Protein AF-C5M1F7-F1 (afdb_monomer)

InterPro domains:
  IPR029058 Alpha/Beta hydrolase fold [G3DSA:3.40.50.1820] (2-76)
  IPR029058 Alpha/Beta hydrolase fold [SSF53474] (7-62)

Structure (mmCIF, N/CA/C/O backbone):
data_AF-C5M1F7-F1
#
_entry.id   AF-C5M1F7-F1
#
loop_
_atom_site.group_PDB
_atom_site.id
_atom_site.type_symbol
_atom_site.label_atom_id
_atom_site.label_alt_id
_atom_site.label_comp_id
_atom_site.label_asym_id
_atom_site.label_entity_id
_atom_site.label_seq_id
_atom_site.pdbx_PDB_ins_code
_atom_site.Cartn_x
_atom_site.Cartn_y
_atom_site.Cartn_z
_atom_site.occupancy
_atom_site.B_iso_or_equiv
_atom_site.auth_seq_id
_atom_site.auth_comp_id
_atom_site.auth_asym_id
_atom_site.auth_atom_id
_atom_site.pdbx_PDB_model_num
ATOM 1 N N . GLU A 1 1 ? 15.513 -17.439 12.308 1.00 43.16 1 GLU A N 1
ATOM 2 C CA . GLU A 1 1 ? 14.104 -17.123 12.000 1.00 43.16 1 GLU A CA 1
ATOM 3 C C . GLU A 1 1 ? 13.931 -15.617 12.051 1.00 43.16 1 GLU A C 1
ATOM 5 O O . GLU A 1 1 ? 14.503 -14.996 12.936 1.00 43.16 1 GLU A O 1
ATOM 10 N N . ILE A 1 2 ? 13.222 -15.019 11.097 1.00 49.62 2 ILE A N 1
ATOM 11 C CA . ILE A 1 2 ? 12.776 -13.628 11.236 1.00 49.62 2 ILE A CA 1
ATOM 12 C C . ILE A 1 2 ? 11.473 -13.723 12.024 1.00 49.62 2 ILE A C 1
ATOM 14 O O . ILE A 1 2 ? 10.531 -14.339 11.527 1.00 49.62 2 ILE A O 1
ATOM 18 N N . SER A 1 3 ? 11.437 -13.232 13.266 1.00 53.91 3 SER A N 1
ATOM 19 C CA . SER A 1 3 ? 10.220 -13.352 14.068 1.00 53.91 3 SER A CA 1
ATOM 20 C C . SER A 1 3 ? 9.154 -12.420 13.483 1.00 53.91 3 SER A C 1
ATOM 22 O O . SER A 1 3 ? 9.363 -11.222 13.304 1.00 53.91 3 SER A O 1
ATOM 24 N N . SER A 1 4 ? 7.990 -12.974 13.155 1.00 61.09 4 SER A N 1
ATOM 25 C CA . SER A 1 4 ? 6.808 -12.223 12.712 1.00 61.09 4 SER A CA 1
ATOM 26 C C . SER A 1 4 ? 6.136 -11.454 13.859 1.00 61.09 4 SER A C 1
ATOM 28 O O . SER A 1 4 ? 5.022 -10.957 13.717 1.00 61.09 4 SER A O 1
ATOM 30 N N . GLU A 1 5 ? 6.794 -11.373 15.015 1.00 64.06 5 GLU A N 1
ATOM 31 C CA . GLU A 1 5 ? 6.249 -10.875 16.273 1.00 64.06 5 GLU A CA 1
ATOM 32 C C . GLU A 1 5 ? 5.904 -9.384 16.194 1.00 64.06 5 GLU A C 1
ATOM 34 O O . GLU A 1 5 ? 4.847 -8.971 16.662 1.00 64.06 5 GLU A O 1
ATOM 39 N N . GLY A 1 6 ? 6.720 -8.591 15.489 1.00 66.75 6 GLY A N 1
ATOM 40 C CA . GLY A 1 6 ? 6.437 -7.172 15.257 1.00 66.75 6 GLY A CA 1
ATOM 41 C C . GLY A 1 6 ? 5.170 -6.929 14.430 1.00 66.75 6 GLY A C 1
ATOM 42 O O . GLY A 1 6 ? 4.435 -5.984 14.701 1.00 66.75 6 GLY A O 1
ATOM 43 N N . ALA A 1 7 ? 4.867 -7.803 13.465 1.00 70.88 7 ALA A N 1
ATOM 44 C CA . ALA A 1 7 ? 3.665 -7.673 12.642 1.00 70.88 7 ALA A CA 1
ATOM 45 C C . ALA A 1 7 ? 2.384 -8.030 13.408 1.00 70.88 7 ALA A C 1
ATOM 47 O O . ALA A 1 7 ? 1.341 -7.443 13.135 1.00 70.88 7 ALA A O 1
ATOM 48 N N . ARG A 1 8 ? 2.462 -8.926 14.404 1.00 76.31 8 ARG A N 1
ATOM 49 C CA . ARG A 1 8 ? 1.315 -9.299 15.256 1.00 76.31 8 ARG A CA 1
ATOM 50 C C . ARG A 1 8 ? 0.783 -8.132 16.087 1.00 76.31 8 ARG A C 1
ATOM 52 O O . ARG A 1 8 ? -0.402 -8.108 16.390 1.00 76.31 8 ARG A O 1
ATOM 59 N N . ASN A 1 9 ? 1.639 -7.165 16.415 1.00 82.75 9 ASN A N 1
ATOM 60 C CA . ASN A 1 9 ? 1.282 -5.996 17.223 1.00 82.75 9 ASN A CA 1
ATOM 61 C C . ASN A 1 9 ? 0.746 -4.815 16.394 1.00 82.75 9 ASN A C 1
ATOM 63 O O . ASN A 1 9 ? 0.495 -3.741 16.940 1.00 82.75 9 ASN A O 1
ATOM 67 N N . ILE A 1 10 ? 0.574 -4.980 15.080 1.00 83.31 10 ILE A N 1
ATOM 68 C CA . ILE A 1 10 ? -0.083 -3.977 14.242 1.00 83.31 10 ILE A CA 1
ATOM 69 C C . ILE A 1 10 ? -1.573 -3.980 14.587 1.00 83.31 10 ILE A C 1
ATOM 71 O O . ILE A 1 10 ? -2.266 -4.943 14.271 1.00 83.31 10 ILE A O 1
ATOM 75 N N . ALA A 1 11 ? -2.039 -2.903 15.224 1.00 84.75 11 ALA A N 1
ATOM 76 C CA . ALA A 1 11 ? -3.415 -2.737 15.704 1.00 84.75 11 ALA A CA 1
ATOM 77 C C . ALA A 1 11 ? -4.300 -1.871 14.788 1.00 84.75 11 ALA A C 1
ATOM 79 O O . ALA A 1 11 ? -5.489 -1.717 15.049 1.00 84.75 11 ALA A O 1
ATOM 80 N N . ILE A 1 12 ? -3.727 -1.284 13.734 1.00 86.38 12 ILE A N 1
ATOM 81 C CA . ILE A 1 12 ? -4.444 -0.434 12.778 1.00 86.38 12 ILE A CA 1
ATOM 82 C C . ILE A 1 12 ? -4.247 -0.946 11.351 1.00 86.38 12 ILE A C 1
ATOM 84 O O . ILE A 1 12 ? -3.154 -1.437 11.039 1.00 86.38 12 ILE A O 1
ATOM 88 N N . PRO A 1 13 ? -5.256 -0.812 10.470 1.00 89.69 13 PRO A N 1
ATOM 89 C CA . PRO A 1 13 ? -5.129 -1.186 9.068 1.00 89.69 13 PRO A CA 1
ATOM 90 C C . PRO A 1 13 ? -3.879 -0.569 8.434 1.00 89.69 13 PRO A C 1
ATOM 92 O O . PRO A 1 13 ? -3.728 0.649 8.360 1.00 89.69 13 PRO A O 1
ATOM 95 N N . THR A 1 14 ? -2.973 -1.429 7.986 1.00 89.56 14 THR A N 1
ATOM 96 C CA . THR A 1 14 ? -1.654 -1.075 7.472 1.00 89.56 14 THR A CA 1
ATOM 97 C C . THR A 1 14 ? -1.454 -1.744 6.124 1.00 89.56 14 THR A C 1
ATOM 99 O O . THR A 1 14 ? -1.551 -2.966 6.007 1.00 89.56 14 THR A O 1
ATOM 102 N N . LEU A 1 15 ? -1.143 -0.945 5.107 1.00 89.81 15 LEU A N 1
ATOM 103 C CA . LEU A 1 15 ? -0.762 -1.431 3.788 1.00 89.81 15 LEU A CA 1
ATOM 104 C C . LEU A 1 15 ? 0.763 -1.403 3.649 1.00 89.81 15 LEU A C 1
ATOM 106 O O . LEU A 1 15 ? 1.376 -0.337 3.659 1.00 89.81 15 LEU A O 1
ATOM 110 N N . LEU A 1 16 ? 1.367 -2.574 3.475 1.00 87.56 16 LEU A N 1
ATOM 111 C CA . LEU A 1 16 ? 2.751 -2.741 3.057 1.00 87.56 16 LEU A CA 1
ATOM 112 C C . LEU A 1 16 ? 2.784 -2.885 1.537 1.00 87.56 16 LEU A C 1
ATOM 114 O O . LEU A 1 16 ? 2.205 -3.817 0.983 1.00 87.56 16 LEU A O 1
ATOM 118 N N . VAL A 1 17 ? 3.488 -1.984 0.858 1.00 86.25 17 VAL A N 1
ATOM 119 C CA . VAL A 1 17 ? 3.738 -2.083 -0.584 1.00 86.25 17 VAL A CA 1
ATOM 120 C C . VAL A 1 17 ? 5.212 -2.386 -0.798 1.00 86.25 17 VAL A C 1
ATOM 122 O O . VAL A 1 17 ? 6.065 -1.816 -0.120 1.00 86.25 17 VAL A O 1
ATOM 125 N N . HIS A 1 18 ? 5.529 -3.277 -1.732 1.00 86.44 18 HIS A N 1
ATOM 126 C CA . HIS A 1 18 ? 6.907 -3.599 -2.084 1.00 86.44 18 HIS A CA 1
ATOM 127 C C . HIS A 1 18 ? 7.027 -4.086 -3.535 1.00 86.44 18 HIS A C 1
ATOM 129 O O . HIS A 1 18 ? 6.028 -4.461 -4.147 1.00 86.44 18 HIS A O 1
ATOM 135 N N . ALA A 1 19 ? 8.242 -4.114 -4.080 1.00 83.81 19 ALA A N 1
ATOM 136 C CA . ALA A 1 19 ? 8.522 -4.632 -5.417 1.00 83.81 19 ALA A CA 1
ATOM 137 C C . ALA A 1 19 ? 9.597 -5.721 -5.350 1.00 83.81 19 ALA A C 1
ATOM 139 O O . ALA A 1 19 ? 10.527 -5.635 -4.552 1.00 83.81 19 ALA A O 1
ATOM 140 N N . ARG A 1 20 ? 9.486 -6.763 -6.185 1.00 82.81 20 ARG A N 1
ATOM 141 C CA . ARG A 1 20 ? 10.479 -7.855 -6.193 1.00 82.81 20 ARG A CA 1
ATOM 142 C C . ARG A 1 20 ? 11.860 -7.424 -6.679 1.00 82.81 20 ARG A C 1
ATOM 144 O O . ARG A 1 20 ? 12.849 -8.042 -6.302 1.00 82.81 20 ARG A O 1
ATOM 151 N N . ASP A 1 21 ? 11.904 -6.407 -7.528 1.00 81.19 21 ASP A N 1
ATOM 152 C CA . ASP A 1 21 ? 13.107 -5.854 -8.142 1.00 81.19 21 ASP A CA 1
ATOM 153 C C . ASP A 1 21 ? 13.606 -4.579 -7.436 1.00 81.19 21 ASP A C 1
ATOM 155 O O . ASP A 1 21 ? 14.383 -3.830 -8.028 1.00 81.19 21 ASP A O 1
ATOM 159 N N . ASP A 1 22 ? 13.167 -4.311 -6.196 1.00 81.94 22 ASP A N 1
ATOM 160 C CA . ASP A 1 22 ? 13.634 -3.160 -5.418 1.00 81.94 22 ASP A CA 1
ATOM 161 C C . ASP A 1 22 ? 15.167 -3.248 -5.214 1.00 81.94 22 ASP A C 1
ATOM 163 O O . ASP A 1 22 ? 15.663 -4.190 -4.585 1.00 81.94 22 ASP A O 1
ATOM 167 N N . PRO A 1 23 ? 15.948 -2.289 -5.757 1.00 78.00 23 PRO A N 1
ATOM 168 C CA . PRO A 1 23 ? 17.406 -2.327 -5.705 1.00 78.00 23 PRO A CA 1
ATOM 169 C C . PRO A 1 23 ? 17.970 -1.924 -4.334 1.00 78.00 23 PRO A C 1
ATOM 171 O O . PRO A 1 23 ? 19.177 -2.032 -4.120 1.00 78.00 23 PRO A O 1
ATOM 174 N N . VAL A 1 24 ? 17.127 -1.421 -3.426 1.00 81.69 24 VAL A N 1
ATOM 175 C CA . VAL A 1 24 ? 17.507 -0.928 -2.096 1.00 81.69 24 VAL A CA 1
ATOM 176 C C . VAL A 1 24 ? 17.164 -1.955 -1.024 1.00 81.69 24 VAL A C 1
ATOM 178 O O . VAL A 1 24 ? 18.011 -2.294 -0.198 1.00 81.69 24 VAL A O 1
ATOM 181 N N . ILE A 1 25 ? 15.928 -2.456 -1.026 1.00 77.44 25 ILE A N 1
ATOM 182 C CA . ILE A 1 25 ? 15.446 -3.436 -0.049 1.00 77.44 25 ILE A CA 1
ATOM 183 C C . ILE A 1 25 ? 15.074 -4.708 -0.798 1.00 77.44 25 ILE A C 1
ATOM 185 O O . ILE A 1 25 ? 14.123 -4.720 -1.563 1.00 77.44 25 ILE A O 1
ATOM 189 N N . HIS A 1 26 ? 15.800 -5.799 -0.553 1.00 79.62 26 HIS A N 1
ATOM 190 C CA . HIS A 1 26 ? 15.487 -7.075 -1.191 1.00 79.62 26 HIS A CA 1
ATOM 191 C C . HIS A 1 26 ? 14.115 -7.597 -0.736 1.00 79.62 26 HIS A C 1
ATOM 193 O O . HIS A 1 26 ? 13.790 -7.537 0.452 1.00 79.62 26 HIS A O 1
ATOM 199 N N . VAL A 1 27 ? 13.359 -8.206 -1.655 1.00 73.75 27 VAL A N 1
ATOM 200 C CA . VAL A 1 27 ? 12.003 -8.735 -1.407 1.00 73.75 27 VAL A CA 1
ATOM 201 C C . VAL A 1 27 ? 11.909 -9.645 -0.189 1.00 73.75 27 VAL A C 1
ATOM 203 O O . VAL A 1 27 ? 10.929 -9.610 0.548 1.00 73.75 27 VAL A O 1
ATOM 206 N N . ASP A 1 28 ? 12.962 -10.405 0.083 1.00 73.88 28 ASP A N 1
ATOM 207 C CA . ASP A 1 28 ? 13.041 -11.304 1.231 1.00 73.88 28 ASP A CA 1
ATOM 208 C C . ASP A 1 28 ? 13.078 -10.591 2.589 1.00 73.88 28 ASP A C 1
ATOM 210 O O . ASP A 1 28 ? 13.006 -11.262 3.616 1.00 73.88 28 ASP A O 1
ATOM 214 N N . ALA A 1 29 ? 13.236 -9.270 2.636 1.00 71.19 29 ALA A N 1
ATOM 215 C CA . ALA A 1 29 ? 13.113 -8.496 3.866 1.00 71.19 29 ALA A CA 1
ATOM 216 C C . ALA A 1 29 ? 11.648 -8.137 4.158 1.00 71.19 29 ALA A C 1
ATOM 218 O O . ALA A 1 29 ? 11.219 -8.218 5.306 1.00 71.19 29 ALA A O 1
ATOM 219 N N . ALA A 1 30 ? 10.872 -7.785 3.129 1.00 64.56 30 ALA A N 1
ATOM 220 C CA . ALA A 1 30 ? 9.498 -7.304 3.277 1.00 64.56 30 ALA A CA 1
ATOM 221 C C . ALA A 1 30 ? 8.437 -8.407 3.086 1.00 64.56 30 ALA A C 1
ATOM 223 O O . ALA A 1 30 ? 7.436 -8.441 3.795 1.00 64.56 30 ALA A O 1
ATOM 224 N N . ALA A 1 31 ? 8.665 -9.352 2.170 1.00 59.94 31 ALA A N 1
ATOM 225 C CA . ALA A 1 31 ? 7.716 -10.411 1.810 1.00 59.94 31 ALA A CA 1
ATOM 226 C C . ALA A 1 31 ? 7.750 -11.633 2.744 1.00 59.94 31 ALA A C 1
ATOM 228 O O . ALA A 1 31 ? 7.031 -12.604 2.514 1.00 59.94 31 ALA A O 1
ATOM 229 N N . LYS A 1 32 ? 8.589 -11.616 3.788 1.00 64.25 32 LYS A N 1
ATOM 230 C CA . LYS A 1 32 ? 8.659 -12.702 4.778 1.00 64.25 32 LYS A CA 1
ATOM 231 C C . LYS A 1 32 ? 7.626 -12.591 5.892 1.00 64.25 32 LYS A C 1
ATOM 233 O O . LYS A 1 32 ? 7.548 -13.503 6.713 1.00 64.25 32 LYS A O 1
ATOM 238 N N . LEU A 1 33 ? 6.840 -11.516 5.938 1.00 69.19 33 LEU A N 1
ATOM 239 C CA . LEU A 1 33 ? 5.712 -11.457 6.857 1.00 69.19 33 LEU A CA 1
ATOM 240 C C . LEU A 1 33 ? 4.649 -12.451 6.379 1.00 69.19 33 LEU A C 1
ATOM 242 O O . LEU A 1 33 ? 4.180 -12.336 5.244 1.00 69.19 33 LEU A O 1
ATOM 246 N N . PRO A 1 34 ? 4.296 -13.460 7.194 1.00 71.44 34 PRO A N 1
ATOM 247 C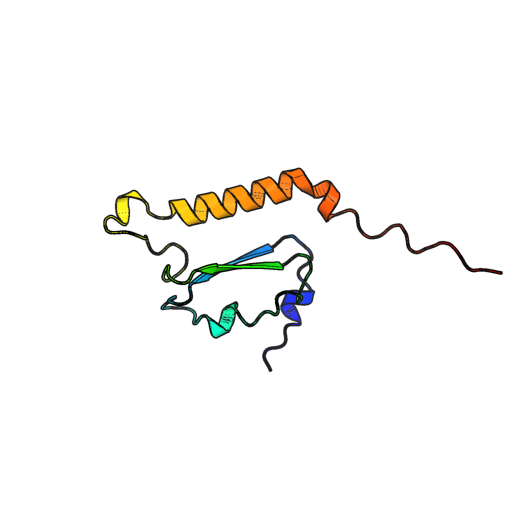 CA . PRO A 1 34 ? 3.312 -14.433 6.772 1.00 71.44 34 PRO A CA 1
ATOM 248 C C . PRO A 1 34 ? 1.956 -13.724 6.577 1.00 71.44 34 PRO A C 1
ATOM 250 O O . PRO A 1 34 ? 1.636 -12.813 7.342 1.00 71.44 34 PRO A O 1
ATOM 253 N N . PRO A 1 35 ? 1.142 -14.105 5.574 1.00 66.44 35 PRO A N 1
ATOM 254 C CA . PRO A 1 35 ? -0.109 -13.403 5.246 1.00 66.44 35 PRO A CA 1
ATOM 255 C C . PRO A 1 35 ? -1.120 -13.332 6.399 1.00 66.44 35 PRO A C 1
ATOM 257 O O . PRO A 1 35 ? -2.020 -12.507 6.390 1.00 66.44 35 PRO A O 1
ATOM 260 N N . ASN A 1 36 ? -0.971 -14.209 7.389 1.00 70.56 36 ASN A N 1
ATOM 261 C CA . ASN A 1 36 ? -1.778 -14.292 8.601 1.00 70.56 36 ASN A CA 1
ATOM 262 C C . ASN A 1 36 ? -1.079 -13.686 9.833 1.00 70.56 36 ASN A C 1
ATOM 264 O O . ASN A 1 36 ? -1.494 -13.953 10.958 1.00 70.56 36 ASN A O 1
ATOM 268 N N . ALA A 1 37 ? -0.009 -12.904 9.652 1.00 78.25 37 ALA A N 1
ATOM 269 C CA . ALA A 1 37 ? 0.723 -12.292 10.761 1.00 78.25 37 ALA A CA 1
ATOM 270 C C . ALA A 1 37 ? -0.141 -11.314 11.569 1.00 78.25 37 ALA A C 1
ATOM 272 O O . ALA A 1 37 ? 0.041 -11.203 12.777 1.00 78.25 37 ALA A O 1
ATOM 273 N N . SER A 1 38 ? -1.065 -10.606 10.918 1.00 83.06 38 SER A N 1
ATOM 274 C CA . SER A 1 38 ? -2.044 -9.732 11.568 1.00 83.06 38 SER A CA 1
ATOM 275 C C . SER A 1 38 ? -3.267 -9.561 10.674 1.00 83.06 38 SER A C 1
ATOM 277 O O . SER A 1 38 ? -3.128 -9.462 9.456 1.00 83.06 38 SER A O 1
ATOM 279 N N . LYS A 1 39 ? -4.457 -9.462 11.285 1.00 83.25 39 LYS A N 1
ATOM 280 C CA . LYS A 1 39 ? -5.705 -9.114 10.581 1.00 83.25 39 LYS A CA 1
ATOM 281 C C . LYS A 1 39 ? -5.688 -7.705 9.983 1.00 83.25 39 LYS A C 1
ATOM 283 O O . LYS A 1 39 ? -6.478 -7.394 9.098 1.00 83.25 39 LYS A O 1
ATOM 288 N N . TYR A 1 40 ? -4.777 -6.857 10.453 1.00 87.12 40 TYR A N 1
ATOM 289 C CA . TYR A 1 40 ? -4.659 -5.472 10.022 1.00 87.12 40 TYR A CA 1
ATOM 290 C C . TYR A 1 40 ? -3.514 -5.236 9.037 1.00 87.12 40 TYR A C 1
ATOM 292 O O . TYR A 1 40 ? -3.330 -4.103 8.602 1.00 87.12 40 TYR A O 1
ATOM 300 N N . LEU A 1 41 ? -2.744 -6.263 8.671 1.00 86.94 41 LEU A N 1
ATOM 301 C CA . LEU A 1 41 ? -1.625 -6.117 7.747 1.00 86.94 41 LEU A CA 1
ATOM 302 C C . LEU A 1 41 ? -1.990 -6.635 6.354 1.00 86.94 41 LEU A C 1
ATOM 304 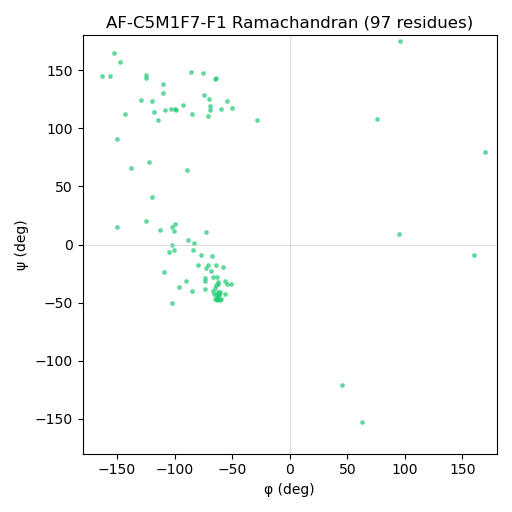O O . LEU A 1 41 ? -2.180 -7.829 6.145 1.00 86.94 41 LEU A O 1
ATOM 308 N N . TYR A 1 42 ? -1.984 -5.732 5.381 1.00 87.31 42 TYR A N 1
ATOM 309 C CA . TYR A 1 42 ? -2.215 -6.032 3.974 1.00 87.31 42 TYR A CA 1
ATOM 310 C C . TYR A 1 42 ? -0.909 -5.852 3.211 1.00 87.31 42 TYR A C 1
ATOM 312 O O . TYR A 1 42 ? -0.250 -4.828 3.355 1.00 87.31 42 TYR A O 1
ATOM 320 N N . THR A 1 43 ? -0.516 -6.835 2.404 1.00 86.94 43 THR A N 1
ATOM 321 C CA . THR A 1 43 ? 0.761 -6.803 1.678 1.00 86.94 43 THR A CA 1
ATOM 322 C C . THR A 1 43 ? 0.532 -6.859 0.171 1.00 86.94 43 THR A C 1
ATOM 324 O O . THR A 1 43 ? -0.065 -7.805 -0.337 1.00 86.94 43 THR A O 1
ATOM 327 N N . LEU A 1 44 ? 1.043 -5.860 -0.548 1.00 86.69 44 LEU A N 1
ATOM 328 C CA . LEU A 1 44 ? 1.033 -5.769 -2.003 1.00 86.69 44 LEU A CA 1
ATOM 329 C C . LEU A 1 44 ? 2.472 -5.841 -2.522 1.00 86.69 44 LEU A C 1
ATOM 331 O O . LEU A 1 44 ? 3.230 -4.883 -2.391 1.00 86.69 44 LEU A O 1
ATOM 335 N N . VAL A 1 45 ? 2.842 -6.971 -3.129 1.00 85.06 45 VAL A N 1
ATOM 336 C CA . VAL A 1 45 ? 4.158 -7.146 -3.764 1.00 85.06 45 VAL A CA 1
ATOM 337 C C . VAL A 1 45 ? 4.000 -7.161 -5.277 1.00 85.06 45 VAL A C 1
ATOM 339 O O . VAL A 1 45 ? 3.389 -8.078 -5.830 1.00 85.06 45 VAL A O 1
ATOM 342 N N . THR A 1 46 ? 4.573 -6.175 -5.962 1.00 82.50 46 THR A N 1
ATOM 343 C CA . THR A 1 46 ? 4.580 -6.135 -7.427 1.00 82.50 46 THR A CA 1
ATOM 344 C C . THR A 1 46 ? 5.758 -6.942 -7.991 1.00 82.50 46 THR A C 1
ATOM 346 O O . THR A 1 46 ? 6.819 -7.021 -7.365 1.00 82.50 46 THR A O 1
ATOM 349 N N . PRO A 1 47 ? 5.622 -7.564 -9.181 1.00 79.56 47 PRO A N 1
ATOM 350 C CA . PRO A 1 47 ? 6.743 -8.238 -9.841 1.00 79.56 47 PRO A CA 1
ATOM 351 C C . PRO A 1 47 ? 7.890 -7.289 -10.198 1.00 79.56 47 PRO A C 1
ATOM 353 O O . PRO A 1 47 ? 9.040 -7.714 -10.200 1.00 79.56 47 PRO A O 1
ATOM 356 N N . SER A 1 48 ? 7.560 -6.034 -10.507 1.00 75.19 48 SER A N 1
ATOM 357 C CA . SER A 1 48 ? 8.510 -4.980 -10.844 1.00 75.19 48 SER A CA 1
ATOM 358 C C . SER A 1 48 ? 8.018 -3.610 -10.375 1.00 75.19 48 SER A C 1
ATOM 360 O O . SER A 1 48 ? 6.813 -3.399 -10.192 1.00 75.19 48 SER A O 1
ATOM 362 N N . GLY A 1 49 ? 8.940 -2.670 -10.186 1.00 72.38 49 GLY A N 1
ATOM 363 C CA . GLY A 1 49 ? 8.636 -1.323 -9.692 1.00 72.38 49 GLY A CA 1
ATOM 364 C C . GLY A 1 49 ? 9.821 -0.565 -9.093 1.00 72.38 49 GLY A C 1
ATOM 365 O O . GLY A 1 49 ? 9.679 0.628 -8.833 1.00 72.38 49 GLY A O 1
ATOM 366 N N . GLY A 1 50 ? 10.971 -1.218 -8.896 1.00 71.75 50 GLY A N 1
ATOM 367 C CA . GLY A 1 50 ? 12.137 -0.619 -8.249 1.00 71.75 50 GLY A CA 1
ATOM 368 C C . GLY A 1 50 ? 11.849 -0.222 -6.797 1.00 71.75 50 GLY A C 1
ATOM 369 O O . GLY A 1 50 ? 10.994 -0.811 -6.138 1.00 71.75 50 GLY A O 1
ATOM 370 N N . HIS A 1 51 ? 12.551 0.789 -6.279 1.00 71.94 51 HIS A N 1
ATOM 371 C CA . HIS A 1 51 ? 12.254 1.314 -4.944 1.00 71.94 51 HIS A CA 1
ATOM 372 C C . HIS A 1 51 ? 10.967 2.145 -4.987 1.00 71.94 51 HIS A C 1
ATOM 374 O O . HIS A 1 51 ? 10.858 3.006 -5.856 1.00 71.94 51 HIS A O 1
ATOM 380 N N . LEU A 1 52 ? 10.008 1.872 -4.089 1.00 65.06 52 LEU A N 1
ATOM 381 C CA . LEU A 1 52 ? 8.630 2.400 -4.082 1.00 65.06 52 LEU A CA 1
ATOM 382 C C . LEU A 1 52 ? 8.483 3.784 -4.726 1.00 65.06 52 LEU A C 1
ATOM 384 O O . LEU A 1 52 ? 8.864 4.804 -4.154 1.00 65.06 52 LEU A O 1
ATOM 388 N N . GLY A 1 53 ? 7.892 3.803 -5.922 1.00 57.72 53 GLY A N 1
ATOM 389 C CA . GLY A 1 53 ? 7.724 5.032 -6.687 1.00 57.72 53 GLY A CA 1
ATOM 390 C C . GLY A 1 53 ? 8.812 5.302 -7.722 1.00 57.72 53 GLY A C 1
ATOM 391 O O . GLY A 1 53 ? 8.809 6.374 -8.326 1.00 57.72 53 GLY A O 1
ATOM 392 N N . TRP A 1 54 ? 9.703 4.339 -7.987 1.00 58.88 54 TRP A N 1
ATOM 393 C CA . TRP A 1 54 ? 10.548 4.405 -9.167 1.00 58.88 54 TRP A CA 1
ATOM 394 C C . TRP A 1 54 ? 9.629 4.571 -10.371 1.00 58.88 54 TRP A C 1
ATOM 396 O O . TRP A 1 54 ? 8.672 3.804 -10.540 1.00 58.88 54 TRP A O 1
ATOM 406 N N . PRO A 1 55 ? 9.838 5.621 -11.161 1.00 56.44 55 PRO A N 1
ATOM 407 C CA . PRO A 1 55 ? 8.833 6.007 -12.114 1.00 56.44 55 PRO A CA 1
ATOM 408 C C . PRO A 1 55 ? 8.761 4.939 -13.211 1.00 56.44 55 PRO A C 1
ATOM 410 O O . PRO A 1 55 ? 9.734 4.665 -13.915 1.00 56.44 55 PRO A O 1
ATOM 413 N N . GLN A 1 56 ? 7.611 4.270 -13.288 1.00 58.12 56 GLN A N 1
ATOM 414 C CA . GLN A 1 56 ? 7.367 3.217 -14.264 1.00 58.12 56 GLN A CA 1
ATOM 415 C C . GLN A 1 56 ? 7.119 3.811 -15.656 1.00 58.12 56 GLN A C 1
ATOM 417 O O . GLN A 1 56 ? 6.515 4.873 -15.811 1.00 58.12 56 GLN A O 1
ATOM 422 N N . GLY A 1 57 ? 7.541 3.066 -16.679 1.00 56.00 57 GLY A N 1
ATOM 423 C CA . GLY A 1 57 ? 7.296 3.380 -18.085 1.00 56.00 57 GLY A CA 1
ATOM 424 C C . GLY A 1 57 ? 8.439 4.131 -18.771 1.00 56.00 57 GLY A C 1
ATOM 425 O O . GLY A 1 57 ? 9.439 4.501 -18.168 1.00 56.00 57 GLY A O 1
ATOM 426 N N . TRP A 1 58 ? 8.287 4.346 -20.080 1.00 54.91 58 TRP A N 1
ATOM 427 C CA . TRP A 1 58 ? 9.285 5.022 -20.922 1.00 54.91 58 TRP A CA 1
ATOM 428 C C . TRP A 1 58 ? 9.426 6.521 -20.600 1.00 54.91 58 TRP A C 1
ATOM 430 O O . TRP A 1 58 ? 10.450 7.133 -20.895 1.00 54.91 58 TRP A O 1
ATOM 440 N N . LEU A 1 59 ? 8.392 7.121 -19.994 1.00 58.34 59 LEU A N 1
ATOM 441 C CA . LEU A 1 59 ? 8.330 8.545 -19.647 1.00 58.34 59 LEU A CA 1
ATOM 442 C C . LEU A 1 59 ? 8.095 8.730 -18.144 1.00 58.34 59 LEU A C 1
ATOM 444 O O . LEU A 1 59 ? 7.021 9.167 -17.721 1.00 58.34 59 LEU A O 1
ATOM 448 N N . PRO A 1 60 ? 9.115 8.432 -17.329 1.00 59.47 60 PRO A N 1
ATOM 449 C CA . PRO A 1 60 ? 9.016 8.486 -15.882 1.00 59.47 60 PRO A CA 1
ATOM 450 C C . PRO A 1 60 ? 8.568 9.850 -15.325 1.00 59.47 60 PRO A C 1
ATOM 452 O O . PRO A 1 60 ? 7.840 9.915 -14.339 1.00 59.47 60 PRO A O 1
ATOM 455 N N . TRP A 1 61 ? 8.908 10.948 -16.004 1.00 60.84 61 TRP A N 1
ATOM 456 C CA . TRP A 1 61 ? 8.469 12.304 -15.644 1.00 60.84 61 TRP A CA 1
ATOM 457 C C . TRP A 1 61 ? 6.984 12.596 -15.903 1.00 60.84 61 TRP A C 1
ATOM 459 O O . TRP A 1 61 ? 6.467 13.567 -15.360 1.00 60.84 61 TRP A O 1
ATOM 469 N N . GLN A 1 62 ? 6.295 11.803 -16.732 1.00 61.47 62 GLN A N 1
ATO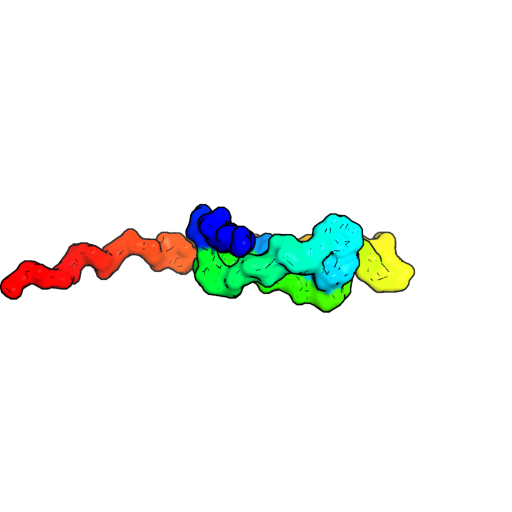M 470 C CA . GLN A 1 62 ? 4.876 12.020 -17.045 1.00 61.47 62 GLN A CA 1
ATOM 471 C C . GLN A 1 62 ? 3.937 11.281 -16.090 1.00 61.47 62 GLN A C 1
ATOM 473 O O . GLN A 1 62 ? 2.839 11.764 -15.830 1.00 61.47 62 GLN A O 1
ATOM 478 N N . GLN A 1 63 ? 4.352 10.117 -15.579 1.00 61.88 63 GLN A N 1
ATOM 479 C CA . GLN A 1 63 ? 3.526 9.287 -14.691 1.00 61.88 63 GLN A CA 1
ATOM 480 C C . GLN A 1 63 ? 4.016 9.282 -13.238 1.00 61.88 63 GLN A C 1
ATOM 482 O O . GLN A 1 63 ? 3.206 9.084 -12.331 1.00 61.88 63 GLN A O 1
ATOM 487 N N . GLY A 1 64 ? 5.303 9.568 -13.004 1.00 69.69 64 GLY A N 1
ATOM 488 C CA . GLY A 1 64 ? 5.892 9.768 -11.682 1.00 69.69 64 GLY A CA 1
ATOM 489 C C . GLY A 1 64 ? 5.456 8.716 -10.662 1.00 69.69 64 GLY A C 1
ATOM 490 O O . GLY A 1 64 ? 5.632 7.517 -10.865 1.00 69.69 64 GLY A O 1
ATOM 491 N N . PHE A 1 65 ? 4.835 9.198 -9.585 1.00 75.06 65 PHE A N 1
ATOM 492 C CA . PHE A 1 65 ? 4.357 8.410 -8.446 1.00 75.06 65 PHE A CA 1
ATOM 493 C C . PHE A 1 65 ? 2.850 8.124 -8.494 1.00 75.06 65 PHE A C 1
ATOM 495 O O . PHE A 1 65 ? 2.278 7.679 -7.502 1.00 75.06 65 PHE A O 1
ATOM 502 N N . LYS A 1 66 ? 2.177 8.388 -9.622 1.00 79.06 66 LYS A N 1
ATOM 503 C CA . LYS A 1 66 ? 0.710 8.360 -9.676 1.00 79.06 66 LYS A CA 1
ATOM 504 C C . LYS A 1 66 ? 0.130 7.022 -9.216 1.00 79.06 66 LYS A C 1
ATOM 506 O O . LYS A 1 66 ? -0.814 7.015 -8.437 1.00 79.06 66 LYS A O 1
ATOM 511 N N . TRP A 1 67 ? 0.720 5.905 -9.638 1.00 80.44 67 TRP A N 1
ATOM 512 C CA . TRP A 1 67 ? 0.223 4.576 -9.281 1.00 80.44 67 TRP A CA 1
ATOM 513 C C . TRP A 1 67 ? 0.240 4.330 -7.763 1.00 80.44 67 TRP A C 1
ATOM 515 O O . TRP A 1 67 ? -0.737 3.825 -7.210 1.00 80.44 67 TRP A O 1
ATOM 525 N N . ILE A 1 68 ? 1.326 4.712 -7.076 1.00 84.31 68 ILE A N 1
ATOM 526 C CA . ILE A 1 68 ? 1.457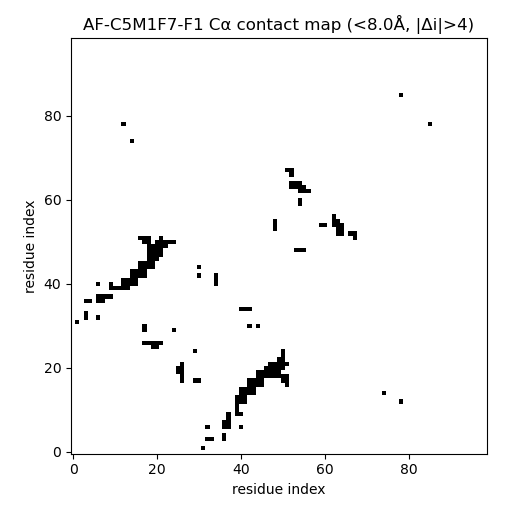 4.491 -5.634 1.00 84.31 68 ILE A CA 1
ATOM 527 C C . ILE A 1 68 ? 0.552 5.459 -4.876 1.00 84.31 68 ILE A C 1
ATOM 529 O O . ILE A 1 68 ? -0.112 5.050 -3.929 1.00 84.31 68 ILE A O 1
ATOM 533 N N . SER A 1 69 ? 0.440 6.708 -5.338 1.00 86.44 69 SER A N 1
ATOM 534 C CA . SER A 1 69 ? -0.492 7.685 -4.773 1.00 86.44 69 SER A CA 1
ATOM 535 C C . SER A 1 69 ? -1.943 7.221 -4.891 1.00 86.44 69 SER A C 1
ATOM 537 O O . SER A 1 69 ? -2.653 7.226 -3.891 1.00 86.44 69 SER A O 1
ATOM 539 N N . ASP A 1 70 ? -2.368 6.758 -6.069 1.00 88.31 70 ASP A N 1
ATOM 540 C CA . ASP A 1 70 ? -3.720 6.235 -6.286 1.00 88.31 70 ASP A CA 1
ATOM 541 C C . ASP A 1 70 ? -3.991 5.023 -5.380 1.00 88.31 70 ASP A C 1
ATOM 543 O O . ASP A 1 70 ? -5.060 4.919 -4.783 1.00 88.31 70 ASP A O 1
ATOM 547 N N . THR A 1 71 ? -3.002 4.137 -5.220 1.00 89.31 71 THR A N 1
ATOM 548 C CA . THR A 1 71 ? -3.104 2.949 -4.356 1.00 89.31 71 THR A CA 1
ATOM 549 C C . THR A 1 71 ? -3.263 3.330 -2.882 1.00 89.31 71 THR A C 1
ATOM 551 O O . THR A 1 71 ? -4.135 2.797 -2.197 1.00 89.31 71 THR A O 1
ATOM 554 N N . VAL A 1 72 ? -2.449 4.268 -2.386 1.00 90.06 72 VAL A N 1
ATOM 555 C CA . VAL A 1 72 ? -2.515 4.741 -0.993 1.00 90.06 72 VAL A CA 1
ATOM 556 C C . VAL A 1 72 ? -3.832 5.466 -0.723 1.00 90.06 72 VAL A C 1
ATOM 558 O O . VAL A 1 72 ? -4.450 5.224 0.310 1.00 90.06 72 VAL A O 1
ATOM 561 N N . VAL A 1 73 ? -4.289 6.312 -1.651 1.00 93.38 73 VAL A N 1
ATOM 562 C CA . VAL A 1 73 ? -5.575 7.014 -1.528 1.00 93.38 73 VAL A CA 1
ATOM 563 C C . VAL A 1 73 ? -6.734 6.022 -1.518 1.00 93.38 73 VAL A C 1
ATOM 565 O O . VAL A 1 73 ? -7.596 6.124 -0.652 1.00 93.38 73 VAL A O 1
ATOM 568 N N . ALA A 1 74 ? -6.736 5.034 -2.415 1.00 92.44 74 ALA A N 1
ATOM 569 C CA . ALA A 1 74 ? -7.774 4.007 -2.446 1.00 92.44 74 ALA A CA 1
ATOM 570 C C . ALA A 1 74 ? -7.812 3.191 -1.144 1.00 92.44 74 ALA A C 1
ATOM 572 O O . ALA A 1 74 ? -8.886 2.939 -0.603 1.00 92.44 74 ALA A O 1
ATOM 573 N N . PHE A 1 75 ? -6.649 2.814 -0.605 1.00 92.94 75 PHE A N 1
ATOM 574 C CA . PHE A 1 75 ? -6.579 2.122 0.681 1.00 92.94 75 PHE A CA 1
ATOM 575 C C . PHE A 1 75 ? -7.109 2.990 1.828 1.00 92.94 75 PHE A C 1
ATOM 577 O O . PHE A 1 75 ? -7.925 2.525 2.621 1.00 92.94 75 PHE A O 1
ATOM 584 N N . ALA A 1 76 ? -6.688 4.255 1.897 1.00 91.81 76 ALA A N 1
ATOM 585 C CA . ALA A 1 76 ? -7.136 5.185 2.927 1.00 91.81 76 ALA A CA 1
ATOM 586 C C . ALA A 1 76 ? -8.652 5.435 2.865 1.00 91.81 76 ALA A C 1
ATOM 588 O O . ALA A 1 76 ? -9.305 5.455 3.907 1.00 91.81 76 ALA A O 1
ATOM 589 N N . ASP A 1 77 ? -9.216 5.574 1.664 1.00 94.00 77 ASP A N 1
ATOM 590 C CA . ASP A 1 77 ? -10.655 5.755 1.461 1.00 94.00 77 ASP A CA 1
ATOM 591 C C . ASP A 1 77 ? -11.444 4.529 1.945 1.00 94.00 77 ASP A C 1
ATOM 593 O O . ASP A 1 77 ? -12.383 4.656 2.731 1.00 94.00 77 ASP A O 1
ATOM 597 N N . VAL A 1 78 ? -11.001 3.319 1.583 1.00 91.19 78 VAL A N 1
ATOM 598 C CA . VAL A 1 78 ? -11.614 2.073 2.069 1.00 91.19 78 VAL A CA 1
ATOM 599 C C . VAL A 1 78 ? -11.540 1.981 3.593 1.00 91.19 78 VAL A C 1
ATOM 601 O O . VAL A 1 78 ? -12.553 1.692 4.229 1.00 91.19 78 VAL A O 1
ATOM 604 N N . VAL A 1 79 ? -10.383 2.253 4.199 1.00 91.38 79 VAL A N 1
ATOM 605 C CA . VAL A 1 79 ? -10.225 2.207 5.660 1.00 91.38 79 VAL A CA 1
ATOM 606 C C . VAL A 1 79 ? -11.103 3.252 6.355 1.00 91.38 79 VAL A C 1
ATOM 608 O O . VAL A 1 79 ? -11.751 2.931 7.347 1.00 91.38 79 VAL A O 1
ATOM 611 N N . SER A 1 80 ? -11.181 4.477 5.830 1.00 89.62 80 SER A N 1
ATOM 612 C CA . SER A 1 80 ? -12.014 5.544 6.396 1.00 89.62 80 SER A CA 1
ATOM 613 C C . SER A 1 80 ? -13.501 5.185 6.345 1.00 89.62 80 SER A C 1
ATOM 615 O O . SER A 1 80 ? -14.197 5.275 7.359 1.00 89.62 80 SER A O 1
ATOM 617 N N . ASN A 1 81 ? -13.976 4.714 5.188 1.00 89.12 81 ASN A N 1
ATOM 618 C CA . ASN A 1 81 ? -15.387 4.398 4.953 1.00 89.12 81 ASN A CA 1
ATOM 619 C C . ASN A 1 81 ? -15.853 3.127 5.679 1.00 89.12 81 ASN A C 1
ATOM 621 O O . ASN A 1 81 ? -1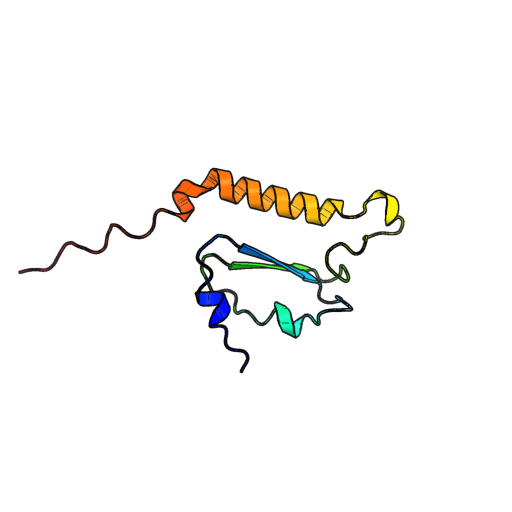7.047 2.960 5.910 1.00 89.12 81 ASN A O 1
ATOM 625 N N . ASN A 1 82 ? -14.924 2.248 6.068 1.00 84.62 82 ASN A N 1
ATOM 626 C CA . ASN A 1 82 ? -15.211 1.006 6.794 1.00 84.62 82 ASN A CA 1
ATOM 627 C C . ASN A 1 82 ? -14.663 1.016 8.230 1.00 84.62 82 ASN A C 1
ATOM 629 O O . ASN A 1 82 ? -14.634 -0.026 8.884 1.00 84.62 82 ASN A O 1
ATOM 633 N N . SER A 1 83 ? -14.243 2.178 8.738 1.00 70.50 83 SER A N 1
ATOM 634 C CA . SER A 1 83 ? -13.622 2.320 10.063 1.00 70.50 83 SER A CA 1
ATOM 635 C C . SER A 1 83 ? -14.482 1.737 11.189 1.00 70.50 83 SER A C 1
ATOM 637 O O . SER A 1 83 ? -13.953 1.138 12.118 1.00 70.50 83 SER A O 1
ATOM 639 N N . THR A 1 84 ? -15.808 1.825 11.072 1.00 67.12 84 THR A N 1
ATOM 640 C CA . THR A 1 84 ? -16.750 1.244 12.036 1.00 67.12 84 THR A CA 1
ATOM 641 C C . THR A 1 84 ? -16.719 -0.288 12.046 1.00 67.12 84 THR A C 1
ATOM 643 O O . THR A 1 84 ? -16.735 -0.869 13.120 1.00 67.12 84 THR A O 1
ATOM 646 N N . LEU A 1 85 ? -16.603 -0.946 10.887 1.00 66.44 85 LEU A N 1
ATOM 647 C CA . LEU A 1 85 ? -16.515 -2.413 10.789 1.00 66.44 85 LEU A CA 1
ATOM 648 C C . LEU A 1 85 ? -15.153 -2.942 11.252 1.00 66.44 85 LEU A C 1
ATOM 650 O O . LEU A 1 85 ? -15.058 -4.044 11.774 1.00 66.44 85 LEU A O 1
ATOM 654 N N . LEU A 1 86 ? -14.092 -2.154 11.065 1.00 64.06 86 LEU A N 1
ATOM 655 C CA . LEU A 1 86 ? -12.724 -2.542 11.418 1.00 64.06 86 LEU A CA 1
ATOM 656 C C . LEU A 1 86 ? -12.414 -2.387 12.915 1.00 64.06 86 LEU A C 1
ATOM 658 O O . LEU A 1 86 ? -11.435 -2.95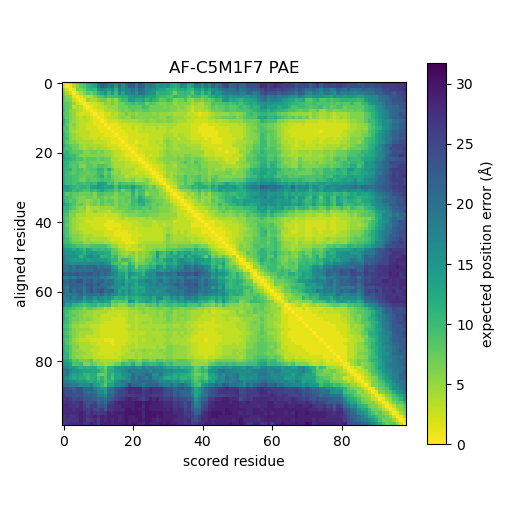9 13.385 1.00 64.06 86 LEU A O 1
ATOM 662 N N . LEU A 1 87 ? -13.228 -1.619 13.648 1.00 64.88 87 LEU A N 1
ATOM 663 C CA . LEU A 1 87 ? -13.106 -1.402 15.095 1.00 64.88 87 LEU A CA 1
ATOM 664 C C . LEU A 1 87 ? -14.154 -2.177 15.915 1.00 64.88 87 LEU A C 1
ATOM 666 O O . LEU A 1 87 ? -14.083 -2.174 17.140 1.00 64.88 87 LEU A O 1
ATOM 670 N N . GLN A 1 88 ? -15.117 -2.833 15.261 1.00 60.88 88 GLN A N 1
ATOM 671 C CA . GLN A 1 88 ? -16.167 -3.638 15.893 1.00 60.88 88 GLN A CA 1
ATOM 672 C C . GLN A 1 88 ? -15.729 -5.096 16.076 1.00 60.88 88 GLN A C 1
ATOM 674 O O . GLN A 1 88 ? -16.318 -5.988 15.487 1.00 60.88 88 GLN A O 1
ATOM 679 N N . GLU A 1 89 ? -14.713 -5.366 16.889 1.00 61.72 89 GLU A N 1
ATOM 680 C CA . GLU A 1 89 ? -14.504 -6.718 17.431 1.00 61.72 89 GLU A CA 1
ATOM 681 C C . GLU A 1 89 ? -13.835 -6.613 18.802 1.00 61.72 89 GLU A C 1
ATOM 683 O O . GLU A 1 89 ? -12.610 -6.540 18.866 1.00 61.72 89 GLU A O 1
ATOM 688 N N . GLU A 1 90 ? -14.661 -6.539 19.855 1.00 57.38 90 GLU A N 1
ATOM 689 C CA . 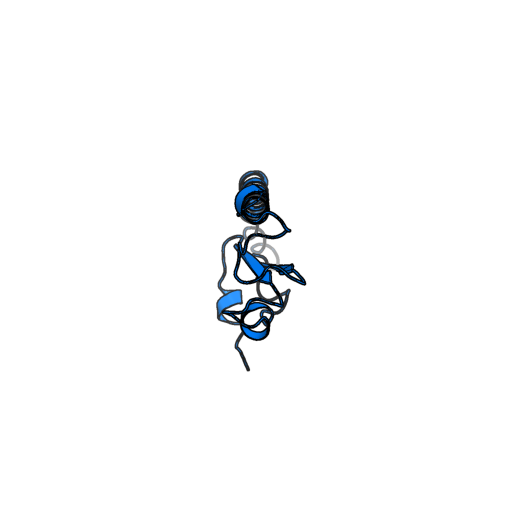GLU A 1 90 ? -14.472 -7.104 21.209 1.00 57.38 90 GLU A CA 1
ATOM 690 C C . GLU A 1 90 ? -15.565 -6.538 22.143 1.00 57.38 90 GLU A C 1
ATOM 692 O O . GLU A 1 90 ? -15.321 -5.594 22.878 1.00 57.38 90 GLU A O 1
AT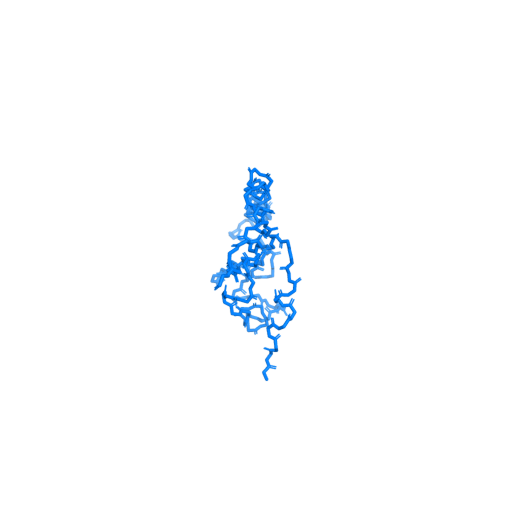OM 697 N N . ASP A 1 91 ? -16.788 -7.081 22.086 1.00 51.00 91 ASP A N 1
ATOM 698 C CA . ASP A 1 91 ? -17.822 -6.863 23.125 1.00 51.00 91 ASP A CA 1
ATOM 699 C C . ASP A 1 91 ? -18.786 -8.072 23.274 1.00 51.00 91 ASP A C 1
ATOM 701 O O . ASP A 1 91 ? -19.844 -7.953 23.887 1.00 51.00 91 ASP A O 1
ATOM 705 N N . GLU A 1 92 ? -18.454 -9.259 22.736 1.00 51.28 92 GLU A N 1
ATOM 706 C CA . GLU A 1 92 ? -19.382 -10.414 22.711 1.00 51.28 92 GLU A CA 1
ATOM 707 C C . GLU A 1 92 ? -18.865 -11.726 23.338 1.00 51.28 92 GLU A C 1
ATOM 709 O O . GLU A 1 92 ? -19.458 -12.771 23.107 1.00 51.28 92 GLU A O 1
ATOM 714 N N . ASP A 1 93 ? -17.848 -11.686 24.210 1.00 48.91 93 ASP A N 1
ATOM 715 C CA . ASP A 1 93 ? -17.370 -12.879 24.946 1.00 48.91 93 ASP A CA 1
ATOM 716 C C . ASP A 1 93 ? -17.468 -12.743 26.487 1.00 48.91 93 ASP A C 1
ATOM 718 O O . ASP A 1 93 ? -16.585 -13.183 27.222 1.00 48.91 93 ASP A O 1
ATOM 722 N N . ASP A 1 94 ? -18.553 -12.161 27.019 1.00 52.22 94 ASP A N 1
ATOM 723 C CA . ASP A 1 94 ? -18.896 -12.306 28.451 1.00 52.22 94 ASP A CA 1
ATOM 724 C C . ASP A 1 94 ? -20.398 -12.526 28.676 1.00 52.22 94 ASP A C 1
ATOM 726 O O . ASP A 1 94 ? -21.106 -11.692 29.241 1.00 52.22 94 ASP A O 1
ATOM 730 N N . ASN A 1 95 ? -20.924 -13.665 28.219 1.00 51.06 95 ASN A N 1
ATOM 731 C CA . ASN A 1 95 ? -22.025 -14.308 28.934 1.00 51.06 95 ASN A CA 1
ATOM 732 C C . ASN A 1 95 ? -22.208 -15.768 28.517 1.00 51.06 95 ASN A C 1
ATOM 734 O O . ASN A 1 95 ? -22.121 -16.091 27.341 1.00 51.06 95 ASN A O 1
ATOM 738 N N . THR A 1 96 ? -22.587 -16.608 29.484 1.00 49.62 96 THR A N 1
ATOM 739 C CA . THR A 1 96 ? -22.823 -18.072 29.436 1.00 49.62 96 THR A CA 1
ATOM 740 C C . THR A 1 96 ? -21.546 -18.931 29.407 1.00 49.62 96 THR A C 1
ATOM 742 O O . THR A 1 96 ? -20.834 -18.981 28.422 1.00 49.62 96 THR A O 1
ATOM 745 N N . GLN A 1 97 ? -21.161 -19.642 30.472 1.00 45.00 97 GLN A N 1
ATOM 746 C CA . GLN A 1 97 ? -21.971 -20.520 31.324 1.00 45.00 97 GLN A CA 1
ATOM 747 C C . GLN A 1 97 ? -21.560 -20.444 32.808 1.00 45.00 97 GLN A C 1
ATOM 749 O O . GLN A 1 97 ? -20.506 -20.931 33.213 1.00 45.00 97 GLN A O 1
ATOM 754 N N . LYS A 1 98 ? -22.452 -19.894 33.636 1.00 46.78 98 LYS A N 1
ATOM 755 C CA . LYS A 1 98 ? -22.741 -20.461 34.956 1.00 46.78 98 LYS A CA 1
ATOM 756 C C . LYS A 1 98 ? -24.019 -21.264 34.780 1.00 46.78 98 LYS A C 1
ATOM 758 O O . LYS A 1 98 ? -25.020 -20.654 34.431 1.00 46.78 98 LYS A O 1
ATOM 763 N N . ASP A 1 99 ? -23.922 -22.574 34.957 1.00 50.94 99 ASP A N 1
ATOM 764 C CA . ASP A 1 99 ? -24.914 -23.451 35.591 1.00 50.94 99 ASP A CA 1
ATOM 765 C C . ASP A 1 99 ? -24.253 -24.811 35.861 1.00 50.94 99 ASP A C 1
ATOM 767 O O . ASP A 1 99 ? -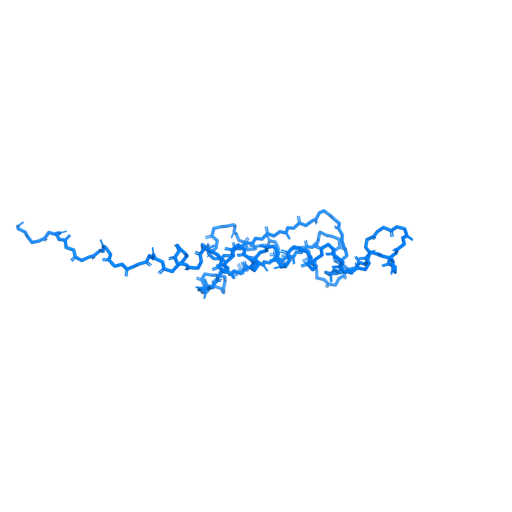23.680 -25.395 34.910 1.00 50.94 99 ASP A O 1
#

Radius of gyration: 18.24 Å; Cα contacts (8 Å, |Δi|>4): 106; chains: 1; bounding box: 42×36×56 Å

pLDDT: mean 72.97, std 13.87, range [43.16, 94.0]

Nearest PDB structures (foldseek):
  7qjm-assembly2_B  TM=7.510E-01  e=1.602E-01  Chloroflexus sp. MS-G
  1zoi-assembly1_B  TM=6.017E-01  e=1.167E+00  Pseudomonas putida

Mean predicted aligned error: 11.17 Å

Secondary structure (DSSP, 8-state):
---THHHHT--S-EEEEEETT-SSS-HHHHTTS-TTS-TTEEEEEESS-TTTT---SS-HHHHTTHHHHHHHHHHHHHHHHTHHHHH--SSS-------

Sequence (99 aa):
EISSEGARNIAIPTLLVHARDDPVIHVDAAAKLPPNASKYLYTLVTPSGGHLGWPQGWLPWQQGFKWISDTVVAFADVVSNNSTLLLQEEDEDDNTQKD

Organism: Perkinsus marinus (strain ATCC 50983 / TXsc) (NCBI:txid423536)

Solvent-accessible surface area (backbone atoms only — not comparable to full-atom values): 6249 Å² total; per-residue (Å²): 133,85,75,55,63,73,48,50,69,45,88,54,85,39,82,48,77,50,19,58,52,15,83,81,56,55,36,79,74,70,70,65,59,55,83,80,39,23,100,27,55,42,79,48,73,37,82,61,46,32,51,93,56,42,43,61,71,97,52,31,89,80,49,38,47,50,69,58,52,53,50,52,51,53,50,50,50,53,49,63,79,38,42,70,69,76,68,67,80,89,89,83,89,83,79,88,84,89,131

Foldseek 3Di:
DPDLQVVLPPLAQDEAEEECQAPPDHCCVRVPNPPVSYPRYHYHYHPDDYHQQQQDDPCSVVCGNVVVVVVVVVSVVVCVVCVVVSPPPDDPPPDDDDD